Protein AF-A0A2K6FIS0-F1 (afdb_monomer_lite)

Structure (mmCIF, N/CA/C/O backbone):
data_AF-A0A2K6FIS0-F1
#
_entry.id   AF-A0A2K6FIS0-F1
#
loop_
_atom_site.group_PDB
_atom_site.id
_atom_site.type_symbol
_atom_site.label_atom_id
_atom_site.label_alt_id
_atom_site.label_comp_id
_atom_site.label_asym_id
_atom_site.label_entity_id
_atom_site.label_seq_id
_atom_site.pdbx_PDB_ins_code
_atom_site.Cartn_x
_atom_site.Cartn_y
_atom_site.Cartn_z
_atom_site.occupancy
_atom_site.B_iso_or_equiv
_atom_site.auth_seq_id
_atom_site.auth_comp_id
_atom_site.auth_asym_id
_atom_site.auth_atom_id
_atom_site.pdbx_PDB_model_num
ATOM 1 N N . ILE A 1 1 ? 21.216 5.502 -7.865 1.00 58.94 1 ILE A N 1
ATOM 2 C CA . ILE A 1 1 ? 19.913 6.183 -7.662 1.00 58.94 1 ILE A CA 1
ATOM 3 C C . ILE A 1 1 ? 19.089 5.343 -6.693 1.00 58.94 1 ILE A C 1
ATOM 5 O O . ILE A 1 1 ? 18.819 4.184 -6.988 1.00 58.94 1 ILE A O 1
ATOM 9 N N . LYS A 1 2 ? 18.812 5.862 -5.495 1.00 70.19 2 LYS A N 1
ATOM 10 C CA . LYS A 1 2 ? 18.107 5.153 -4.414 1.00 70.19 2 LYS A CA 1
ATOM 11 C C . LYS A 1 2 ? 16.702 5.750 -4.319 1.00 70.19 2 LYS A C 1
ATOM 13 O O . LYS A 1 2 ? 16.594 6.967 -4.282 1.00 70.19 2 LYS A O 1
ATOM 18 N N . GLY A 1 3 ? 15.659 4.915 -4.310 1.00 82.81 3 GLY A N 1
ATOM 19 C CA . GLY A 1 3 ? 14.266 5.378 -4.200 1.00 82.81 3 GLY A CA 1
ATOM 20 C C . GLY A 1 3 ? 13.385 5.220 -5.448 1.00 82.81 3 GLY A C 1
ATOM 21 O O . GLY A 1 3 ? 12.269 5.720 -5.443 1.00 82.81 3 GLY A O 1
ATOM 22 N N . HIS A 1 4 ? 13.827 4.514 -6.496 1.00 88.81 4 HIS A N 1
ATOM 23 C CA . HIS A 1 4 ? 12.924 4.113 -7.585 1.00 88.81 4 HIS A CA 1
ATOM 24 C C . HIS A 1 4 ? 12.088 2.889 -7.185 1.00 88.81 4 HIS A C 1
ATOM 26 O O . HIS A 1 4 ? 12.632 1.917 -6.668 1.00 88.81 4 HIS A O 1
ATOM 32 N N . SER A 1 5 ? 10.781 2.914 -7.466 1.00 86.88 5 SER A N 1
ATOM 33 C CA . SER A 1 5 ? 9.819 1.881 -7.042 1.00 86.88 5 SER A CA 1
ATOM 34 C C . SER A 1 5 ? 10.125 0.481 -7.587 1.00 86.88 5 SER A C 1
ATOM 36 O O . SER A 1 5 ? 10.016 -0.502 -6.864 1.00 86.88 5 SER A O 1
ATOM 38 N N . CYS A 1 6 ? 10.555 0.384 -8.845 1.00 90.81 6 CYS A N 1
ATOM 39 C CA . CYS A 1 6 ? 10.740 -0.894 -9.543 1.00 90.81 6 CYS A CA 1
ATOM 40 C C . CYS A 1 6 ? 12.187 -1.419 -9.507 1.00 90.81 6 CYS A C 1
ATOM 42 O O . CYS A 1 6 ? 12.526 -2.361 -10.229 1.00 90.81 6 CYS A O 1
ATOM 44 N N . TYR A 1 7 ? 13.074 -0.803 -8.716 1.00 92.50 7 TYR A N 1
ATOM 45 C CA . TYR A 1 7 ? 14.484 -1.183 -8.685 1.00 92.50 7 TYR A CA 1
ATOM 46 C C . TYR A 1 7 ? 15.122 -1.037 -7.303 1.00 92.50 7 TYR A C 1
ATOM 48 O O . TYR A 1 7 ? 15.090 0.025 -6.686 1.00 92.50 7 TYR A O 1
ATOM 56 N N . ARG A 1 8 ? 15.795 -2.102 -6.853 1.00 90.56 8 ARG A N 1
ATOM 57 C CA . ARG A 1 8 ? 16.551 -2.131 -5.599 1.00 90.56 8 ARG A CA 1
ATOM 58 C C . ARG A 1 8 ? 18.054 -2.255 -5.892 1.00 90.56 8 ARG A C 1
ATOM 60 O O . ARG A 1 8 ? 18.494 -3.358 -6.215 1.00 90.56 8 ARG A O 1
ATOM 67 N N . PRO A 1 9 ? 18.845 -1.172 -5.769 1.00 92.75 9 PRO A N 1
ATOM 68 C CA . PRO A 1 9 ? 20.292 -1.230 -5.977 1.00 92.75 9 PRO A CA 1
ATOM 69 C C . PRO A 1 9 ? 20.976 -2.075 -4.892 1.00 92.75 9 PRO A C 1
ATOM 71 O O . PRO A 1 9 ? 20.558 -2.053 -3.728 1.00 92.75 9 PRO A O 1
ATOM 74 N N . ARG A 1 10 ? 22.035 -2.805 -5.263 1.00 91.25 10 ARG A N 1
ATOM 75 C CA . ARG A 1 10 ? 22.890 -3.574 -4.338 1.00 91.25 10 ARG A CA 1
ATOM 76 C C . ARG A 1 10 ? 24.133 -2.799 -3.931 1.00 91.25 10 ARG A C 1
ATOM 78 O O . ARG A 1 10 ? 24.615 -2.981 -2.817 1.00 91.25 10 ARG A O 1
ATOM 85 N N . ARG A 1 11 ? 24.626 -1.923 -4.809 1.00 91.00 11 ARG A N 1
ATOM 86 C CA . ARG A 1 11 ? 25.762 -1.036 -4.534 1.00 91.00 11 ARG A CA 1
ATOM 87 C C . ARG A 1 11 ? 25.366 0.427 -4.684 1.00 91.00 11 ARG A C 1
ATOM 89 O O . ARG A 1 11 ? 24.446 0.781 -5.427 1.00 91.00 11 ARG A O 1
ATOM 96 N N . THR A 1 12 ? 26.068 1.295 -3.968 1.00 90.06 12 THR A N 1
ATOM 97 C CA . THR A 1 12 ? 25.892 2.743 -4.100 1.00 90.06 12 THR A CA 1
ATOM 98 C C . THR A 1 12 ? 26.268 3.176 -5.517 1.00 90.06 12 THR A C 1
ATOM 100 O O . THR A 1 12 ? 27.228 2.676 -6.088 1.00 90.06 12 THR A O 1
ATOM 103 N N . GLY A 1 13 ? 25.475 4.069 -6.112 1.00 88.44 13 GLY A N 1
ATOM 104 C CA . GLY A 1 13 ? 25.714 4.563 -7.475 1.00 88.44 13 GLY A CA 1
ATOM 105 C C . GLY A 1 13 ? 25.239 3.644 -8.607 1.00 88.44 13 GLY A C 1
ATOM 106 O O . GLY A 1 13 ? 25.180 4.094 -9.746 1.00 88.44 13 GLY A O 1
ATOM 107 N N . GLU A 1 14 ? 24.810 2.411 -8.319 1.00 90.62 14 GLU A N 1
ATOM 108 C CA . GLU A 1 14 ? 24.377 1.456 -9.344 1.00 90.62 14 GLU A CA 1
ATOM 109 C C . GLU A 1 14 ? 23.192 1.990 -10.175 1.00 90.62 14 GLU A C 1
ATOM 111 O O . GLU A 1 14 ? 22.194 2.497 -9.638 1.00 90.62 14 GLU A O 1
ATOM 116 N N . ARG A 1 15 ? 23.309 1.858 -11.503 1.00 90.62 15 ARG A N 1
ATOM 117 C CA . ARG A 1 15 ? 22.270 2.173 -12.491 1.00 90.62 15 ARG A CA 1
ATOM 118 C C . ARG A 1 15 ? 22.065 0.948 -13.372 1.00 90.62 15 ARG A C 1
ATOM 120 O O . ARG A 1 15 ? 23.025 0.398 -13.897 1.00 90.62 15 ARG A O 1
ATOM 127 N N . LYS A 1 16 ? 20.812 0.534 -13.544 1.00 90.19 16 LYS A N 1
ATOM 128 C CA . LYS A 1 16 ? 20.449 -0.620 -14.368 1.00 90.19 16 LYS A CA 1
ATOM 129 C C . LYS A 1 16 ? 19.233 -0.285 -15.217 1.00 90.19 16 LYS A C 1
ATOM 131 O O . LYS A 1 16 ? 18.279 0.305 -14.714 1.00 90.19 16 LYS A O 1
ATOM 136 N N . ARG A 1 17 ? 19.263 -0.676 -16.493 1.00 92.75 17 ARG A N 1
ATOM 137 C CA . ARG A 1 17 ? 18.088 -0.613 -17.368 1.00 92.75 17 ARG A CA 1
ATOM 138 C C . ARG A 1 17 ? 17.134 -1.745 -16.992 1.00 92.75 17 ARG A C 1
ATOM 140 O O . ARG A 1 17 ? 17.541 -2.901 -16.880 1.00 92.75 17 ARG A O 1
ATOM 147 N N . LYS A 1 18 ? 15.873 -1.397 -16.757 1.00 92.75 18 LYS A N 1
ATOM 148 C CA . LYS A 1 18 ? 14.782 -2.325 -16.455 1.00 92.75 18 LYS A CA 1
ATOM 149 C C . LYS A 1 18 ? 13.592 -1.918 -17.314 1.00 92.75 18 LYS A C 1
ATOM 151 O O . LYS A 1 18 ? 13.284 -0.731 -17.382 1.00 92.75 18 LYS A O 1
ATOM 156 N N . SER A 1 19 ? 12.953 -2.885 -17.961 1.00 93.81 19 SER A N 1
ATOM 157 C CA . SER A 1 19 ? 11.641 -2.677 -18.562 1.00 93.81 19 SER A CA 1
ATOM 158 C C . SER A 1 19 ? 10.612 -2.540 -17.444 1.00 93.81 19 SER A C 1
ATOM 160 O O . SER A 1 19 ? 10.620 -3.296 -16.471 1.00 93.81 19 SER A O 1
ATOM 162 N N . VAL A 1 20 ? 9.760 -1.533 -17.567 1.00 92.94 20 VAL A N 1
ATOM 163 C CA . VAL A 1 20 ? 8.650 -1.276 -16.655 1.00 92.94 20 VAL A CA 1
ATOM 164 C C . VAL A 1 20 ? 7.428 -0.944 -17.487 1.00 92.94 20 VAL A C 1
ATOM 166 O O . VAL A 1 20 ? 7.541 -0.439 -18.604 1.00 92.94 20 VAL A O 1
ATOM 169 N N . ARG A 1 21 ? 6.259 -1.231 -16.935 1.0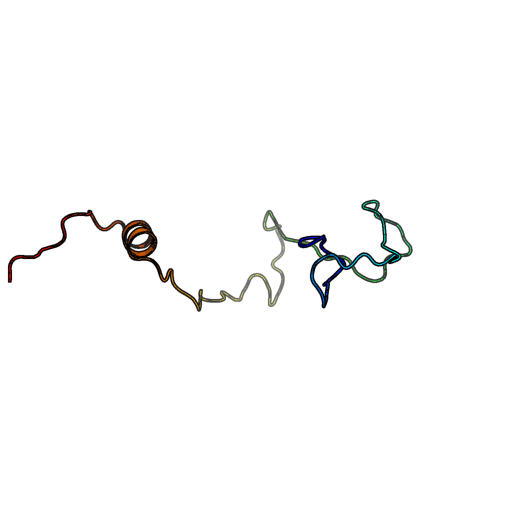0 91.75 21 ARG A N 1
ATOM 170 C CA . ARG A 1 21 ? 4.992 -0.819 -17.521 1.00 91.75 21 ARG A CA 1
ATOM 171 C C . ARG A 1 21 ? 4.728 0.656 -17.202 1.00 91.75 21 ARG A C 1
ATOM 173 O O . ARG A 1 21 ? 5.097 1.125 -16.127 1.00 91.75 21 ARG A O 1
ATOM 180 N N . GLY A 1 22 ? 4.089 1.368 -18.128 1.00 92.25 22 GLY A N 1
ATOM 181 C CA . GLY A 1 22 ? 3.620 2.738 -17.910 1.00 92.25 22 GLY A CA 1
ATOM 182 C C . GLY A 1 22 ? 2.418 2.827 -16.960 1.00 92.25 22 GLY A C 1
ATOM 183 O O . GLY A 1 22 ? 1.918 1.819 -16.468 1.00 92.25 22 GLY A O 1
ATOM 184 N N . CYS A 1 23 ? 1.946 4.053 -16.724 1.00 94.25 23 CYS A N 1
ATOM 185 C CA . CYS A 1 23 ? 0.813 4.343 -15.833 1.00 94.25 23 CYS A CA 1
ATOM 186 C C . CYS A 1 23 ? -0.557 3.958 -16.433 1.00 94.25 23 CYS A C 1
ATOM 188 O O . CYS A 1 23 ? -1.524 3.766 -15.704 1.00 94.25 23 CYS A O 1
ATOM 190 N N . ILE A 1 24 ? -0.649 3.852 -17.761 1.00 95.69 24 ILE A N 1
ATOM 191 C CA . ILE A 1 24 ? -1.916 3.641 -18.468 1.00 95.69 24 ILE A CA 1
ATOM 192 C C . ILE A 1 24 ? -2.395 2.192 -18.298 1.00 95.69 24 ILE A C 1
ATOM 194 O O . ILE A 1 24 ? -1.626 1.232 -18.427 1.00 95.69 24 ILE A O 1
ATOM 198 N N . VAL A 1 25 ? -3.685 2.054 -17.999 1.00 95.94 25 VAL A N 1
ATOM 199 C CA .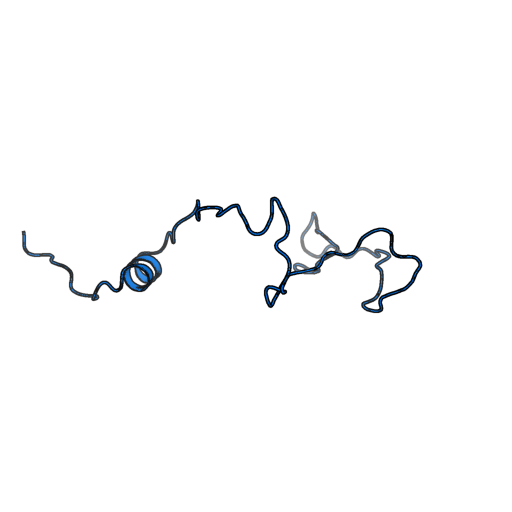 VAL A 1 25 ? -4.381 0.774 -17.846 1.00 95.94 25 VAL A CA 1
ATOM 200 C C . VAL A 1 25 ? -4.738 0.239 -19.231 1.00 95.94 25 VAL A C 1
ATOM 202 O O . VAL A 1 25 ? -5.206 0.986 -20.081 1.00 95.94 25 VAL A O 1
ATOM 205 N N . ASP A 1 26 ? -4.491 -1.050 -19.453 1.00 94.38 26 ASP A N 1
ATOM 206 C CA . ASP A 1 26 ? -4.686 -1.717 -20.742 1.00 94.38 26 ASP A CA 1
ATOM 207 C C . ASP A 1 26 ? -5.085 -3.184 -20.514 1.00 94.38 26 ASP A C 1
ATOM 209 O O . ASP A 1 26 ? -4.755 -3.748 -19.465 1.00 94.38 26 ASP A O 1
ATOM 213 N N . ALA A 1 27 ? -5.744 -3.802 -21.498 1.00 94.81 27 ALA A N 1
ATOM 214 C CA . ALA A 1 27 ? -6.230 -5.182 -21.439 1.00 94.81 27 ALA A CA 1
ATOM 215 C C . ALA A 1 27 ? -5.110 -6.219 -21.236 1.00 94.81 27 ALA A C 1
ATOM 217 O O . ALA A 1 27 ? -5.357 -7.291 -20.692 1.00 94.81 27 ALA A O 1
ATOM 218 N N . ASN A 1 28 ? -3.857 -5.889 -21.569 1.00 93.69 28 ASN A N 1
ATOM 219 C CA . ASN A 1 28 ? -2.703 -6.767 -21.343 1.00 93.69 28 ASN A CA 1
ATOM 220 C C . ASN A 1 28 ? -2.233 -6.806 -19.866 1.00 93.69 28 ASN A C 1
ATOM 222 O O . ASN A 1 28 ? -1.078 -7.142 -19.583 1.00 93.69 28 ASN A O 1
ATOM 226 N N . LEU A 1 29 ? -3.040 -6.342 -18.904 1.00 94.00 29 LEU A N 1
ATOM 227 C CA . LEU A 1 29 ? -2.737 -6.422 -17.468 1.00 94.00 29 LEU A CA 1
ATOM 228 C C . LEU A 1 29 ? -3.144 -7.778 -16.907 1.00 94.00 29 LEU A C 1
ATOM 230 O O . LEU A 1 29 ? -4.299 -8.162 -17.012 1.00 94.00 29 LEU A O 1
ATOM 234 N N . SER A 1 30 ? -2.234 -8.449 -16.201 1.00 93.81 30 SER A N 1
ATOM 235 C CA . SER A 1 30 ? -2.594 -9.661 -15.454 1.00 93.81 30 SER A CA 1
ATOM 236 C C . SER A 1 30 ? -3.249 -9.359 -14.102 1.00 93.81 30 SER A C 1
ATOM 238 O O . SER A 1 30 ? -4.084 -10.129 -13.646 1.00 93.81 30 SER A O 1
ATOM 240 N N . VAL A 1 31 ? -2.853 -8.272 -13.427 1.00 94.44 31 VAL A N 1
ATOM 241 C CA . VAL A 1 31 ? -3.297 -7.942 -12.060 1.00 94.44 31 VAL A CA 1
ATOM 242 C C . VAL A 1 31 ? -3.423 -6.427 -11.887 1.00 94.44 31 VAL A C 1
ATOM 244 O O . VAL A 1 31 ? -2.584 -5.669 -12.380 1.00 94.44 31 VAL A O 1
ATOM 247 N N . LEU A 1 32 ? -4.441 -5.999 -11.134 1.00 95.38 32 LEU A N 1
ATOM 248 C CA . LEU A 1 32 ? -4.649 -4.625 -10.676 1.00 95.38 32 LEU A CA 1
ATOM 249 C C . LEU A 1 32 ? -4.696 -4.576 -9.144 1.00 95.38 32 LEU A C 1
ATOM 251 O O . LEU A 1 32 ? -5.394 -5.364 -8.516 1.00 95.38 32 LEU A O 1
ATOM 255 N N . ASN A 1 33 ? -3.990 -3.611 -8.553 1.00 94.44 33 ASN A N 1
ATOM 256 C CA . ASN A 1 33 ? -4.031 -3.348 -7.115 1.00 94.44 33 ASN A CA 1
ATOM 257 C C . ASN A 1 33 ? -4.905 -2.116 -6.860 1.00 94.44 33 ASN A C 1
ATOM 259 O O . ASN A 1 33 ? -4.513 -1.003 -7.212 1.00 94.44 33 ASN A O 1
ATOM 263 N N . LEU A 1 34 ? -6.078 -2.314 -6.259 1.00 93.12 34 LEU A N 1
ATOM 264 C CA . LEU A 1 34 ? -7.058 -1.260 -5.982 1.00 93.12 34 LEU A CA 1
ATOM 265 C C . LEU A 1 34 ? -7.205 -1.034 -4.472 1.00 93.12 34 LEU A C 1
ATOM 267 O O . LEU A 1 34 ? -6.956 -1.934 -3.671 1.00 93.12 34 LEU A O 1
ATOM 271 N N . VAL A 1 35 ? -7.628 0.170 -4.083 1.00 92.75 35 VAL A N 1
ATOM 272 C CA . VAL A 1 35 ? -7.945 0.528 -2.692 1.00 92.75 35 VAL A CA 1
ATOM 273 C C . VAL A 1 35 ? -9.366 1.077 -2.643 1.00 92.75 35 VAL A C 1
ATOM 275 O O . VAL A 1 35 ? -9.729 1.936 -3.446 1.00 92.75 35 VAL A O 1
ATOM 278 N N . ILE A 1 36 ? -10.169 0.588 -1.698 1.00 91.38 36 ILE A N 1
ATOM 279 C CA . ILE A 1 36 ? -11.550 1.039 -1.508 1.00 91.38 36 ILE A CA 1
ATOM 280 C C . ILE A 1 36 ? -11.546 2.376 -0.763 1.00 91.38 36 ILE A C 1
ATOM 282 O O . ILE A 1 36 ? -11.004 2.478 0.334 1.00 91.38 36 ILE A O 1
ATOM 286 N N . VAL A 1 37 ? -12.170 3.396 -1.356 1.00 92.50 37 VAL A N 1
ATOM 287 C CA . VAL A 1 37 ? -12.282 4.742 -0.761 1.00 92.50 37 VAL A CA 1
ATOM 288 C C . VAL A 1 37 ? -13.631 4.946 -0.065 1.00 92.50 37 VAL A C 1
ATOM 290 O O . VAL A 1 37 ? -13.701 5.630 0.953 1.00 92.50 37 VAL A O 1
ATOM 293 N N . LYS A 1 38 ? -14.708 4.352 -0.595 1.00 91.81 38 LYS A N 1
ATOM 294 C CA . LYS A 1 38 ? -16.069 4.426 -0.043 1.00 91.81 38 LYS A CA 1
ATOM 295 C C . LYS A 1 38 ? -16.721 3.046 -0.080 1.00 91.81 38 LYS A C 1
ATOM 297 O O . LYS A 1 38 ? -16.549 2.320 -1.057 1.00 91.81 38 LYS A O 1
ATOM 302 N N . LYS A 1 39 ? -17.465 2.703 0.975 1.00 89.88 39 LYS A N 1
ATOM 303 C CA . LYS A 1 39 ? -18.265 1.475 1.042 1.00 89.88 39 LYS A CA 1
ATOM 304 C C . LYS A 1 39 ? -19.492 1.622 0.132 1.00 89.88 39 LYS A C 1
ATOM 306 O O . LYS A 1 39 ? -20.140 2.665 0.161 1.00 89.88 39 LYS A O 1
ATOM 311 N N . GLY A 1 40 ? -19.766 0.611 -0.691 1.00 89.25 40 GLY A N 1
ATOM 312 C CA . GLY A 1 40 ? -20.989 0.536 -1.495 1.00 89.25 40 GLY A CA 1
ATOM 313 C C . GLY A 1 40 ? -22.159 -0.059 -0.709 1.00 89.25 40 GLY A C 1
ATOM 314 O O . GLY A 1 40 ? -22.043 -0.323 0.484 1.00 89.25 40 GLY A O 1
ATOM 315 N N . GLU A 1 41 ? -23.279 -0.307 -1.387 1.00 89.81 41 GLU A N 1
ATOM 316 C CA . GLU A 1 41 ? -24.469 -0.918 -0.770 1.00 89.81 41 GLU A CA 1
ATOM 317 C C . GLU A 1 41 ? -24.226 -2.359 -0.308 1.00 89.81 41 GLU A C 1
ATOM 319 O O . GLU A 1 41 ? -24.793 -2.800 0.686 1.00 89.81 41 GLU A O 1
ATOM 324 N N . LYS A 1 42 ? -23.373 -3.095 -1.028 1.00 89.62 42 LYS A N 1
ATOM 325 C CA . LYS A 1 42 ? -23.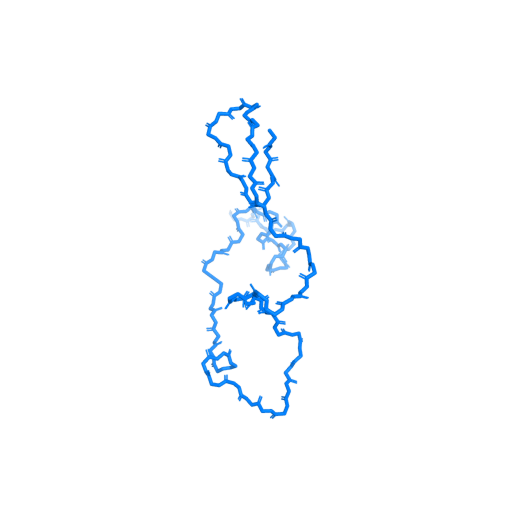063 -4.495 -0.736 1.00 89.62 42 LYS A CA 1
ATOM 326 C C . LYS A 1 42 ? -21.795 -4.612 0.097 1.00 89.62 42 LYS A C 1
ATOM 328 O O . LYS A 1 42 ? -20.770 -4.007 -0.225 1.00 89.62 42 LYS A O 1
ATOM 333 N N . ASP A 1 43 ? -21.874 -5.444 1.126 1.00 86.38 43 ASP A N 1
ATOM 334 C CA . ASP A 1 43 ? -20.724 -5.883 1.905 1.00 86.38 43 ASP A CA 1
ATOM 335 C C . ASP A 1 43 ? -19.847 -6.861 1.119 1.00 86.38 43 ASP A C 1
ATOM 337 O O . ASP A 1 43 ? -20.332 -7.616 0.271 1.00 86.38 43 ASP A O 1
ATOM 341 N N . ILE A 1 44 ? -18.540 -6.825 1.391 1.00 88.50 44 ILE A N 1
ATOM 342 C CA . ILE A 1 44 ? -17.557 -7.697 0.744 1.00 88.50 44 ILE A CA 1
ATOM 343 C C . ILE A 1 44 ? -16.995 -8.631 1.817 1.00 88.50 44 ILE A C 1
ATOM 345 O O . ILE A 1 44 ? -16.195 -8.178 2.650 1.00 88.50 44 ILE A O 1
ATOM 349 N N . PRO A 1 45 ? -17.369 -9.923 1.791 1.00 88.50 45 PRO A N 1
ATOM 350 C CA . PRO A 1 45 ? -16.977 -10.852 2.835 1.00 88.50 45 PRO A CA 1
ATOM 351 C C . PRO A 1 45 ? -15.452 -10.949 2.932 1.00 88.50 45 PRO A C 1
ATOM 353 O O . PRO A 1 45 ? -14.751 -11.029 1.919 1.00 88.50 45 PRO A O 1
ATOM 356 N N . GLY A 1 46 ? -14.933 -10.918 4.157 1.00 86.25 46 GLY A N 1
ATOM 357 C CA . GLY A 1 46 ? -13.497 -11.032 4.441 1.00 86.25 46 GLY A CA 1
ATOM 358 C C . GLY A 1 46 ? -12.681 -9.747 4.256 1.00 86.25 46 GLY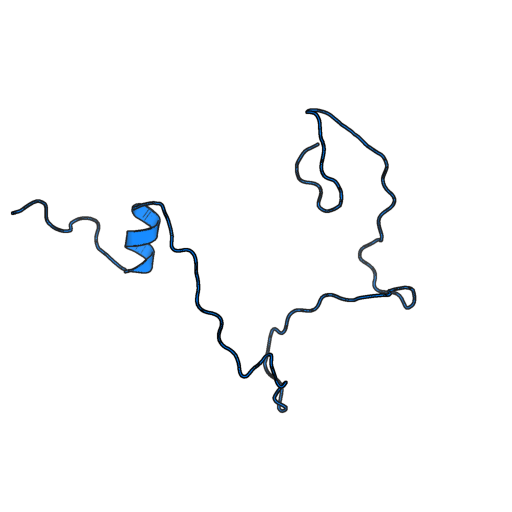 A C 1
ATOM 359 O O . GLY A 1 46 ? -11.497 -9.740 4.589 1.00 86.25 46 GLY A O 1
ATOM 360 N N . LEU A 1 47 ? -13.291 -8.657 3.777 1.00 86.31 47 LEU A N 1
ATOM 361 C CA . LEU A 1 47 ? -12.661 -7.332 3.749 1.00 86.31 47 LEU A CA 1
ATOM 362 C C . LEU A 1 47 ? -13.365 -6.352 4.686 1.00 86.31 47 LEU A C 1
ATOM 364 O O . LEU A 1 47 ? -12.698 -5.652 5.447 1.00 86.31 47 LEU A O 1
ATOM 368 N N . THR A 1 48 ? -14.698 -6.301 4.644 1.00 86.06 48 THR A N 1
ATOM 369 C CA . THR A 1 48 ? -15.485 -5.390 5.491 1.00 86.06 48 THR A CA 1
ATOM 370 C C . THR A 1 48 ? -15.695 -5.911 6.909 1.00 86.06 48 THR A C 1
ATOM 372 O O . THR A 1 48 ? -15.939 -5.115 7.811 1.00 86.06 48 THR A O 1
ATOM 375 N N . ASP A 1 49 ? -15.555 -7.219 7.121 1.00 86.06 49 ASP A N 1
ATOM 376 C CA . ASP A 1 49 ? -15.909 -7.864 8.394 1.00 86.06 49 ASP A CA 1
ATOM 377 C C . ASP A 1 49 ? -14.742 -7.890 9.385 1.00 86.06 49 ASP A C 1
ATOM 379 O O . ASP A 1 49 ? -14.920 -7.975 10.599 1.00 86.06 49 ASP A O 1
ATOM 383 N N . THR A 1 50 ? -13.516 -7.831 8.869 1.00 87.19 50 THR A N 1
ATOM 384 C CA . THR A 1 50 ? -12.307 -8.014 9.668 1.00 87.19 50 THR A CA 1
ATOM 385 C C . THR A 1 50 ? -11.667 -6.678 10.001 1.00 87.19 50 THR A C 1
ATOM 387 O O . THR A 1 50 ? -11.380 -5.875 9.114 1.00 87.19 50 THR A O 1
ATOM 390 N N . THR A 1 51 ? -11.343 -6.468 11.276 1.00 86.75 51 THR A N 1
ATOM 391 C CA . THR A 1 51 ? -10.518 -5.338 11.708 1.00 86.75 51 THR A CA 1
ATOM 392 C C . THR A 1 51 ? -9.138 -5.841 12.116 1.00 86.75 51 THR A C 1
ATOM 394 O O . THR A 1 51 ? -8.998 -6.719 12.964 1.00 86.75 51 THR A O 1
ATOM 397 N N . VAL A 1 52 ? -8.090 -5.305 11.485 1.00 89.69 52 VAL A N 1
ATOM 398 C CA . VAL A 1 52 ? -6.704 -5.669 11.807 1.00 89.69 52 VAL A CA 1
ATOM 399 C C . VAL A 1 52 ? -6.132 -4.633 12.779 1.00 89.69 52 VAL A C 1
ATOM 401 O O . VAL A 1 52 ? -6.007 -3.460 12.409 1.00 89.69 52 VAL A O 1
ATOM 404 N N . PRO A 1 53 ? -5.760 -5.019 14.014 1.00 92.88 53 PRO A N 1
ATOM 405 C CA . PRO A 1 53 ? -5.202 -4.080 14.976 1.00 92.88 53 PRO A CA 1
ATOM 406 C C . PRO A 1 53 ? -3.805 -3.608 14.551 1.00 92.88 53 PRO A C 1
ATOM 408 O O . PRO A 1 53 ? -3.022 -4.328 13.925 1.00 92.88 53 PRO A O 1
ATOM 411 N N . ARG A 1 54 ? -3.447 -2.377 14.932 1.00 90.44 54 ARG A N 1
ATOM 412 C CA . ARG A 1 54 ? -2.106 -1.835 14.673 1.00 90.44 54 ARG A CA 1
ATOM 413 C C . ARG A 1 54 ? -1.083 -2.498 15.591 1.00 90.44 54 ARG A C 1
ATOM 415 O O . ARG A 1 54 ? -1.013 -2.184 16.773 1.00 90.44 54 ARG A O 1
ATOM 422 N N . ARG A 1 55 ? -0.236 -3.361 15.023 1.00 93.94 55 ARG A N 1
ATOM 423 C CA . ARG A 1 55 ? 0.804 -4.082 15.777 1.00 93.94 55 ARG A CA 1
ATOM 424 C C . ARG A 1 55 ? 1.925 -3.184 16.313 1.00 93.94 55 ARG A C 1
ATOM 426 O O . ARG A 1 55 ? 2.458 -3.451 17.382 1.00 93.94 55 ARG A O 1
ATOM 433 N N . LEU A 1 56 ? 2.337 -2.162 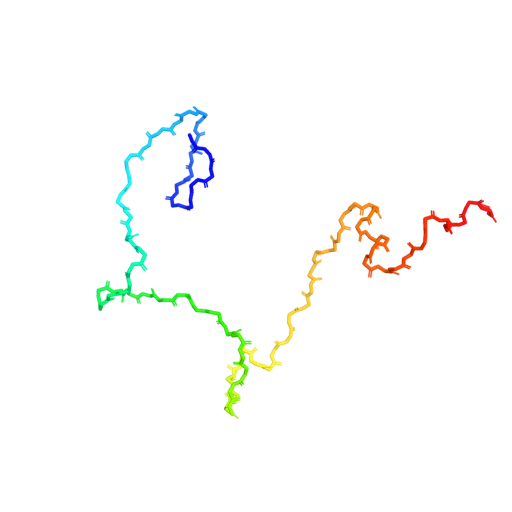15.560 1.00 93.69 56 LEU A N 1
ATOM 434 C CA . LEU A 1 56 ? 3.491 -1.326 15.908 1.00 93.69 56 LEU A CA 1
ATOM 435 C C . LEU A 1 56 ? 3.052 0.074 16.334 1.00 93.69 56 LEU A C 1
ATOM 437 O O . LEU A 1 56 ? 2.486 0.830 15.543 1.00 93.69 56 LEU A O 1
ATOM 441 N N . GLY A 1 57 ? 3.366 0.421 17.582 1.00 91.62 57 GLY A N 1
ATOM 442 C CA . GLY A 1 57 ? 3.185 1.764 18.121 1.00 91.62 57 GLY A CA 1
ATOM 443 C C . GLY A 1 57 ? 4.335 2.720 17.764 1.00 91.62 57 GLY A C 1
ATOM 444 O O . GLY A 1 57 ? 5.408 2.297 17.316 1.00 91.62 57 GLY A O 1
ATOM 445 N N . PRO A 1 58 ? 4.155 4.036 17.965 1.00 95.00 58 PRO A N 1
ATOM 446 C CA . PRO A 1 58 ? 5.221 5.005 17.752 1.00 95.00 58 PRO A CA 1
ATOM 447 C C . PRO A 1 58 ? 6.368 4.809 18.752 1.00 95.00 58 PRO A C 1
ATOM 449 O O . PRO A 1 58 ? 6.152 4.817 19.954 1.00 95.00 58 PRO A O 1
ATOM 452 N N . LYS A 1 59 ? 7.611 4.725 18.264 1.00 95.25 59 LYS A N 1
ATOM 453 C CA . LYS A 1 59 ? 8.799 4.573 19.130 1.00 95.25 59 LYS A CA 1
ATOM 454 C C . LYS A 1 59 ? 9.248 5.875 19.812 1.00 95.25 59 LYS A C 1
ATOM 456 O O . LYS A 1 59 ? 9.860 5.853 20.869 1.00 95.25 59 LYS A O 1
ATOM 461 N N . ARG A 1 60 ? 9.028 7.029 19.174 1.00 94.31 60 ARG A N 1
ATOM 462 C CA . ARG A 1 60 ? 9.571 8.320 19.640 1.00 94.31 60 ARG A CA 1
ATOM 463 C C . ARG A 1 60 ? 8.647 8.959 20.677 1.00 94.31 60 ARG A C 1
ATOM 465 O O . ARG A 1 60 ? 7.462 9.121 20.393 1.00 94.31 60 ARG A O 1
ATOM 472 N N . ALA A 1 61 ? 9.203 9.450 21.787 1.00 92.50 61 ALA A N 1
ATOM 473 C CA . ALA A 1 61 ? 8.450 10.086 22.877 1.00 92.50 61 ALA A CA 1
ATOM 474 C C . ALA A 1 61 ? 7.520 11.226 22.414 1.00 92.50 61 ALA A C 1
ATOM 476 O O . ALA A 1 61 ? 6.395 11.356 22.885 1.00 92.50 61 ALA A O 1
ATOM 477 N N . SER A 1 62 ? 7.940 12.044 21.443 1.00 91.50 62 SER A N 1
ATOM 478 C CA . SER A 1 62 ? 7.082 13.095 20.873 1.00 91.50 62 SER A CA 1
ATOM 479 C C . SER A 1 62 ? 5.863 12.553 20.119 1.00 91.50 62 SER A C 1
ATOM 481 O O . SER A 1 62 ? 4.813 13.185 20.136 1.00 91.50 62 SER A O 1
ATOM 483 N N . ARG A 1 63 ? 5.974 11.387 19.471 1.00 92.25 63 ARG A N 1
ATOM 484 C CA . ARG A 1 63 ? 4.860 10.752 18.747 1.00 92.25 63 ARG A CA 1
ATOM 485 C C . ARG A 1 63 ? 3.923 9.991 19.685 1.00 92.25 63 ARG A C 1
ATOM 487 O O . ARG A 1 63 ? 2.731 9.969 19.420 1.00 92.25 63 ARG A O 1
ATOM 494 N N . ILE A 1 64 ? 4.446 9.429 20.776 1.00 93.19 64 ILE A N 1
ATOM 495 C CA . ILE A 1 64 ? 3.639 8.796 21.832 1.00 93.19 64 ILE A CA 1
ATOM 496 C C . ILE A 1 64 ? 2.758 9.848 22.511 1.00 93.19 64 ILE A C 1
ATOM 498 O O . ILE A 1 64 ? 1.545 9.683 22.560 1.00 93.19 64 ILE A O 1
ATOM 502 N N . ARG A 1 65 ? 3.347 10.978 22.932 1.00 92.50 65 ARG A N 1
ATOM 503 C CA . ARG A 1 65 ? 2.595 12.088 23.541 1.00 92.50 65 ARG A CA 1
ATOM 504 C C . ARG A 1 65 ? 1.455 12.582 22.651 1.00 92.50 65 ARG A C 1
ATOM 506 O O . ARG A 1 65 ? 0.359 12.789 23.144 1.00 92.50 65 ARG A O 1
ATOM 513 N N . LYS A 1 66 ? 1.692 12.705 21.340 1.00 91.19 66 LYS A N 1
ATOM 514 C CA . LYS A 1 66 ? 0.649 13.081 20.370 1.00 91.19 66 LYS A CA 1
ATOM 515 C C . LYS A 1 66 ? -0.451 12.032 20.228 1.00 91.19 66 LYS A C 1
ATOM 517 O O . LYS A 1 66 ? -1.602 12.412 20.102 1.00 91.19 66 LYS A O 1
ATOM 522 N N . LEU A 1 67 ? -0.100 10.745 20.208 1.00 90.69 67 LEU A N 1
ATOM 523 C CA . LEU A 1 67 ? -1.075 9.664 20.040 1.00 90.69 67 LEU A CA 1
ATOM 524 C C . LEU A 1 67 ? -2.043 9.573 21.227 1.00 90.69 67 LEU A C 1
ATOM 526 O O . LEU A 1 67 ? -3.212 9.277 21.028 1.00 90.69 67 LEU A O 1
ATOM 530 N N . PHE A 1 68 ? -1.539 9.824 22.435 1.00 92.19 68 PHE A N 1
ATOM 531 C CA . PHE A 1 68 ? -2.305 9.739 23.679 1.00 92.19 68 PHE A CA 1
ATOM 532 C C . PHE A 1 68 ? -2.716 11.113 24.233 1.00 92.19 68 PHE A C 1
ATOM 534 O O . PHE A 1 68 ? -3.115 11.205 25.388 1.00 92.19 68 PHE A O 1
ATOM 541 N N . ASN A 1 69 ? -2.582 12.184 23.440 1.00 90.56 69 ASN A N 1
ATOM 542 C CA . ASN A 1 69 ? -2.890 13.568 23.828 1.00 90.56 69 ASN A CA 1
ATOM 543 C C . ASN A 1 69 ? -2.283 14.005 25.184 1.00 90.56 69 ASN A C 1
ATOM 545 O O . ASN A 1 69 ? -2.874 14.787 25.924 1.00 90.56 69 ASN A O 1
ATOM 549 N N . LEU A 1 70 ? -1.077 13.526 25.508 1.00 88.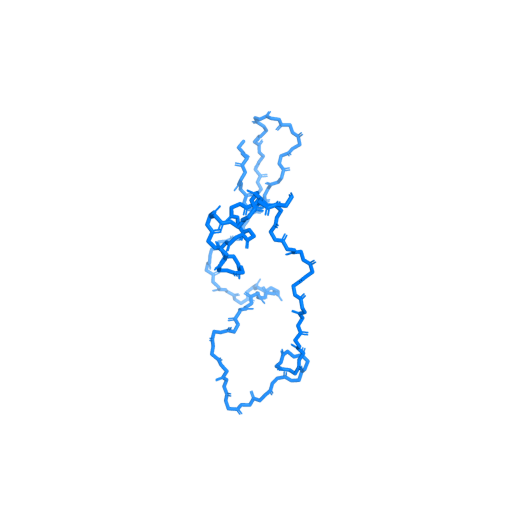12 70 LEU A N 1
ATOM 550 C CA . LEU A 1 70 ? -0.379 13.843 26.756 1.00 88.12 70 LEU A CA 1
ATOM 551 C C . LEU A 1 70 ? 0.315 15.208 26.657 1.00 88.12 70 LEU A C 1
ATOM 553 O O . LEU A 1 70 ? 1.078 15.465 25.718 1.00 88.12 70 LEU A O 1
ATOM 557 N N . HIS A 1 71 ? 0.101 16.069 27.652 1.00 77.81 71 HIS A N 1
ATOM 558 C CA . HIS A 1 71 ? 0.799 17.349 27.753 1.00 77.81 71 HIS A CA 1
ATOM 559 C C . HIS A 1 71 ? 2.291 17.144 28.085 1.00 77.81 71 HIS A C 1
ATOM 561 O O . HIS A 1 71 ? 2.693 16.137 28.666 1.00 77.81 71 HIS A O 1
ATOM 567 N N . SER A 1 72 ? 3.147 18.091 27.692 1.00 61.59 72 SER A N 1
ATOM 568 C CA . SER A 1 72 ? 4.607 17.984 27.846 1.00 61.59 72 SER A CA 1
ATOM 569 C C . SER A 1 72 ? 5.075 17.917 29.305 1.00 61.59 72 SER A C 1
ATOM 571 O O . SER A 1 72 ? 6.140 17.360 29.561 1.00 61.59 72 SER A O 1
ATOM 573 N N . LYS A 1 73 ? 4.272 18.448 30.234 1.00 57.44 73 LYS A N 1
ATOM 574 C CA . LYS A 1 73 ? 4.445 18.345 31.687 1.00 57.44 73 LYS A CA 1
ATOM 575 C C . LYS A 1 73 ? 3.587 17.205 32.230 1.00 57.44 73 LYS A C 1
ATOM 577 O O . LYS A 1 73 ? 2.453 17.428 32.634 1.00 57.44 73 LYS A O 1
ATOM 582 N N . LEU A 1 74 ? 4.129 15.998 32.245 1.00 51.78 74 LEU A N 1
ATOM 583 C CA . LEU A 1 74 ? 3.621 14.914 33.080 1.00 51.78 74 LEU A CA 1
ATOM 584 C C . LEU A 1 74 ? 4.729 14.593 34.087 1.00 51.78 74 LEU A C 1
ATOM 586 O O . LEU A 1 74 ? 5.710 13.950 33.740 1.00 51.78 74 LEU A O 1
ATOM 590 N N . PHE A 1 75 ? 4.585 15.196 35.273 1.00 46.44 75 PHE A N 1
ATOM 591 C CA . PHE A 1 75 ? 5.116 14.779 36.576 1.00 46.44 75 PHE A CA 1
ATOM 592 C C . PHE A 1 75 ? 6.541 14.178 36.610 1.00 46.44 75 PHE A C 1
ATOM 594 O O . PHE A 1 75 ? 6.726 12.969 36.548 1.00 46.44 75 PHE A O 1
ATOM 601 N N . PHE A 1 76 ? 7.546 15.036 36.822 1.00 44.22 76 PHE A N 1
ATOM 602 C CA . PHE A 1 76 ? 8.680 14.709 37.696 1.00 44.22 76 PHE A CA 1
ATOM 603 C C . PHE A 1 76 ? 8.364 15.391 39.028 1.00 44.22 76 PHE A C 1
ATOM 605 O O . PHE A 1 76 ? 8.505 16.606 39.158 1.00 44.22 76 PHE A O 1
ATOM 612 N N . GLY A 1 77 ? 7.779 14.634 39.945 1.00 48.06 77 GLY A N 1
ATOM 613 C CA . GLY A 1 77 ? 7.202 15.138 41.190 1.00 48.06 77 GLY A CA 1
ATOM 614 C C . GLY A 1 77 ? 6.672 14.004 42.060 1.00 48.06 77 GLY A C 1
ATOM 615 O O . GLY A 1 77 ? 5.602 14.130 42.642 1.00 48.06 77 GLY A O 1
ATOM 616 N N . LEU A 1 78 ? 7.395 12.888 42.037 1.00 42.16 78 LEU A N 1
ATOM 617 C CA . LEU A 1 78 ? 7.486 11.820 43.026 1.00 42.16 78 LEU A CA 1
ATOM 618 C C . LEU A 1 78 ? 8.909 11.270 42.891 1.00 42.16 78 LEU A C 1
ATOM 620 O O . LEU A 1 78 ? 9.362 11.163 41.724 1.00 42.16 78 LEU A O 1
#

Sequence (78 aa):
IKGHSCYRPRRTGERKRKSVRGCIVDANLSVLNLVIVKKGEKDIPGLTDTTVPRRLGPKRASRIRKLFNLHSKLFFGL

Secondary structure (DSSP, 8-state):
----TT---SSTT---------SS--TT-S-------S--SS--TTTSS----------SHHHHHHHTT--S------

Foldseek 3Di:
DPDDPVDDDPDPPDDDDDDDDDPDDDPPDPDDDDDDPDDDPDDDPPPNPDDDDDPDDDPDPVRVCVVVVNDPDDDPDD

Radius of gyration: 22.5 Å; chains: 1; bounding box: 50×29×64 Å

Organism: Propithecus coquereli (NCBI:txid379532)

InterPro domains:
  IPR001377 Small ribosomal subunit protein eS6 [PF01092] (2-49)
  IPR001377 Small ribosomal subunit protein eS6 [PTHR11502] (2-71)
  IPR001377 Small ribosomal subunit protein eS6 [SM01405] (1-49)

pLDDT: mean 86.75, std 12.76, range [42.16, 95.94]